Protein AF-A0A521M3J9-F1 (afdb_monomer_lite)

pLDDT: mean 76.21, std 12.46, range [39.91, 93.06]

Radius of gyration: 27.68 Å; chains: 1; bounding box: 53×30×76 Å

Foldseek 3Di:
DVVVVVVVVVVVVVVVPDDDDPPPPVVVCCVPVVVVVVVVVVVVVCVVVVPPAPPLLVVLLVVLVVVQVLVVQCVVDVDPVSVVVSQVCCCPPVVDRDDDDPDDAPAEDDDDPPCSNVVSNVVSCVVPVVDDHYDDPPDD

Secondary structure (DSSP, 8-state):
-HHHHHHHHHHHHHHTTSS-S-HHHHHHHHHHHHHHHHHHHHHHHHHHHHTSSSHHHHHHHHHHHHHHHHHHHHHH--SHHHHHHHHHHHHHHS--------SPPPPP-PPPTT-HHHHHHHHHHHHHT-S---------

Structure (mmCIF, N/CA/C/O backbone):
data_AF-A0A521M3J9-F1
#
_entry.id   AF-A0A521M3J9-F1
#
loop_
_atom_site.group_PDB
_atom_site.id
_atom_site.type_symbol
_atom_site.label_atom_id
_atom_site.label_alt_id
_atom_site.label_comp_id
_atom_site.label_asym_id
_atom_site.label_entity_id
_atom_site.label_seq_id
_atom_site.pdbx_PDB_ins_code
_atom_site.Cartn_x
_atom_site.Cartn_y
_atom_site.Cartn_z
_atom_site.occupancy
_atom_site.B_iso_or_equiv
_atom_site.auth_seq_id
_atom_site.auth_comp_id
_atom_site.auth_asym_id
_atom_site.auth_atom_id
_atom_site.pdbx_PDB_model_num
ATOM 1 N N . MET A 1 1 ? 13.585 -21.647 -24.555 1.00 51.03 1 MET A N 1
ATOM 2 C CA . MET A 1 1 ? 13.302 -20.245 -24.960 1.00 51.03 1 MET A CA 1
ATOM 3 C C . MET A 1 1 ? 14.399 -19.665 -25.858 1.00 51.03 1 MET A C 1
ATOM 5 O O . MET A 1 1 ? 14.057 -19.020 -26.837 1.00 51.03 1 MET A O 1
ATOM 9 N N . PHE A 1 2 ? 15.682 -19.951 -25.594 1.00 53.47 2 PHE A N 1
ATOM 10 C CA . PHE A 1 2 ? 16.818 -19.514 -26.426 1.00 53.47 2 PHE A CA 1
ATOM 11 C C . PHE A 1 2 ? 16.848 -20.081 -27.862 1.00 53.47 2 PHE A C 1
ATOM 13 O O . PHE A 1 2 ? 17.350 -19.408 -28.756 1.00 53.47 2 PHE A O 1
ATOM 20 N N . GLU A 1 3 ? 16.252 -21.252 -28.123 1.00 58.47 3 GLU A N 1
ATOM 21 C CA . GLU A 1 3 ? 16.158 -21.811 -29.489 1.00 58.47 3 GLU A CA 1
ATOM 22 C C . GLU A 1 3 ? 15.287 -20.964 -30.425 1.00 58.47 3 GLU A C 1
ATOM 24 O O . GLU A 1 3 ? 15.692 -20.671 -31.543 1.00 58.47 3 GLU A O 1
ATOM 29 N N . LYS A 1 4 ? 14.143 -20.455 -29.939 1.00 57.66 4 LYS A N 1
ATOM 30 C CA . LYS A 1 4 ? 13.261 -19.586 -30.740 1.00 57.66 4 LYS A CA 1
ATOM 31 C C . LYS A 1 4 ? 13.939 -18.276 -31.140 1.00 57.66 4 LYS A C 1
ATOM 33 O O . LYS A 1 4 ? 13.636 -17.733 -32.197 1.00 57.66 4 LYS A O 1
ATOM 38 N N . ALA A 1 5 ? 14.837 -17.768 -30.296 1.00 59.66 5 ALA A N 1
ATOM 39 C CA . ALA A 1 5 ? 15.624 -16.587 -30.619 1.00 59.66 5 ALA A CA 1
ATOM 40 C C . ALA A 1 5 ? 16.606 -16.896 -31.758 1.00 59.66 5 ALA A C 1
ATOM 42 O O . ALA A 1 5 ? 16.687 -16.125 -32.707 1.00 59.66 5 ALA A O 1
ATOM 43 N N . ARG A 1 6 ? 17.287 -18.047 -31.714 1.00 60.44 6 ARG A N 1
ATOM 44 C CA . ARG A 1 6 ? 18.241 -18.451 -32.756 1.00 60.44 6 ARG A CA 1
ATOM 45 C C . ARG A 1 6 ? 17.568 -18.668 -34.111 1.00 60.44 6 ARG A C 1
ATOM 47 O O . ARG A 1 6 ? 18.035 -18.116 -35.101 1.00 60.44 6 ARG A O 1
ATOM 54 N N . ASP A 1 7 ? 16.417 -19.335 -34.127 1.00 67.56 7 ASP A N 1
ATOM 55 C CA . ASP A 1 7 ? 15.632 -19.547 -35.350 1.00 67.56 7 ASP A CA 1
ATOM 56 C C . ASP A 1 7 ? 15.104 -18.233 -35.939 1.00 67.56 7 ASP A C 1
ATOM 58 O O . ASP A 1 7 ? 15.049 -18.060 -37.156 1.00 67.56 7 ASP A O 1
ATOM 62 N N . LEU A 1 8 ? 14.727 -17.272 -35.090 1.00 66.06 8 LEU A N 1
ATOM 63 C CA . LEU A 1 8 ? 14.320 -15.940 -35.537 1.00 66.06 8 LEU A CA 1
ATOM 64 C C . LEU A 1 8 ? 15.497 -15.192 -36.185 1.00 66.06 8 LEU A C 1
ATOM 66 O O . LEU A 1 8 ? 15.332 -14.587 -37.243 1.00 66.06 8 LEU A O 1
ATOM 70 N N . PHE A 1 9 ? 16.685 -15.278 -35.583 1.00 63.72 9 PHE A N 1
ATOM 71 C CA . PHE A 1 9 ? 17.914 -14.692 -36.118 1.00 63.72 9 PHE A CA 1
ATOM 72 C C . PHE A 1 9 ? 18.317 -15.316 -37.462 1.00 63.72 9 PHE A C 1
ATOM 74 O O . PHE A 1 9 ? 18.632 -14.586 -38.402 1.00 63.72 9 PHE A O 1
ATOM 81 N N . GLU A 1 10 ? 18.257 -16.643 -37.586 1.00 65.94 10 GLU A N 1
ATOM 82 C CA . GLU A 1 10 ? 18.612 -17.359 -38.818 1.00 65.94 10 GLU A CA 1
ATOM 83 C C . GLU A 1 10 ? 17.626 -17.063 -39.960 1.00 65.94 10 GLU A C 1
ATOM 85 O O . GLU A 1 10 ? 18.044 -16.835 -41.096 1.00 65.94 10 GLU A O 1
ATOM 90 N N . ARG A 1 11 ? 16.323 -16.953 -39.666 1.00 64.81 11 ARG A N 1
ATOM 91 C CA . ARG A 1 11 ? 15.299 -16.619 -40.673 1.00 64.81 11 ARG A CA 1
ATOM 92 C C . ARG A 1 11 ? 15.399 -15.175 -41.168 1.00 64.81 11 ARG A C 1
ATOM 94 O O . ARG A 1 11 ? 15.187 -14.930 -42.354 1.00 64.81 11 ARG A O 1
ATOM 101 N N . ILE A 1 12 ? 15.758 -14.230 -40.296 1.00 64.62 12 ILE A N 1
ATOM 102 C CA . ILE A 1 12 ? 16.012 -12.830 -40.680 1.00 64.62 12 ILE A CA 1
ATOM 103 C C . ILE A 1 12 ? 17.291 -12.727 -41.524 1.00 64.62 12 ILE A C 1
ATOM 105 O O . ILE A 1 12 ? 17.307 -12.011 -42.525 1.00 64.62 12 ILE A O 1
ATOM 109 N N . ALA A 1 13 ? 18.337 -13.480 -41.171 1.00 62.16 13 ALA A N 1
ATOM 110 C CA . ALA A 1 13 ? 19.590 -13.509 -41.922 1.00 62.16 13 ALA A CA 1
ATOM 111 C C . ALA A 1 13 ? 19.421 -14.114 -43.328 1.00 62.16 13 ALA A C 1
ATOM 113 O O . ALA A 1 13 ? 19.975 -13.586 -44.290 1.00 62.16 13 ALA A O 1
ATOM 114 N N . GLN A 1 14 ? 18.624 -15.178 -43.466 1.00 64.75 14 GLN A N 1
ATOM 115 C CA . GLN A 1 14 ? 18.374 -15.844 -44.751 1.00 64.75 14 GLN A CA 1
ATOM 116 C C . GLN A 1 14 ? 17.417 -15.063 -45.666 1.00 64.75 14 GLN A C 1
ATOM 118 O O . GLN A 1 14 ? 17.564 -15.109 -46.887 1.00 64.75 14 GLN A O 1
ATOM 123 N N . TRP A 1 15 ? 16.457 -14.311 -45.114 1.00 58.56 15 TRP A N 1
ATOM 124 C CA . TRP A 1 15 ? 15.540 -13.489 -45.920 1.00 58.56 15 TRP A CA 1
ATOM 125 C C . TRP A 1 15 ? 16.237 -12.297 -46.606 1.00 58.56 15 TRP A C 1
ATOM 127 O O . TRP A 1 15 ? 15.756 -11.806 -47.626 1.00 58.56 15 TRP A O 1
ATOM 137 N N . SER A 1 16 ? 17.414 -11.885 -46.117 1.00 57.88 16 SER A N 1
ATOM 138 C CA . SER A 1 16 ? 18.229 -10.825 -46.728 1.00 57.88 16 SER A CA 1
ATOM 139 C C . SER A 1 16 ? 18.830 -11.202 -48.091 1.00 57.88 16 SER A C 1
ATOM 141 O O . SER A 1 16 ? 19.356 -10.321 -48.771 1.00 57.88 16 SER A O 1
ATOM 143 N N . ASP A 1 17 ? 18.790 -12.474 -48.497 1.00 55.50 17 ASP A N 1
ATOM 144 C CA . ASP A 1 17 ? 19.660 -12.983 -49.566 1.00 55.50 17 ASP A CA 1
ATOM 145 C C . ASP A 1 17 ? 19.005 -13.094 -50.949 1.00 55.50 17 ASP A C 1
ATOM 147 O O . ASP A 1 17 ? 19.511 -13.806 -51.815 1.00 55.50 17 ASP A O 1
ATOM 151 N N . LYS A 1 18 ? 17.863 -12.427 -51.198 1.00 60.81 18 LYS A N 1
ATOM 152 C CA . LYS A 1 18 ? 17.168 -12.629 -52.483 1.00 60.81 18 LYS A CA 1
ATOM 153 C C . LYS A 1 18 ? 16.890 -11.426 -53.370 1.00 60.81 18 LYS A C 1
ATOM 155 O O . LYS A 1 18 ? 16.536 -11.678 -54.512 1.00 60.81 18 LYS A O 1
ATOM 160 N N . HIS A 1 19 ? 17.120 -10.171 -52.976 1.00 57.56 19 HIS A N 1
ATOM 161 C CA . HIS A 1 19 ? 17.038 -9.051 -53.935 1.00 57.56 19 HIS A CA 1
ATOM 162 C C . HIS A 1 19 ? 18.019 -7.895 -53.605 1.00 57.56 19 HIS A C 1
ATOM 164 O O . HIS A 1 19 ? 17.772 -7.136 -52.674 1.00 57.56 19 HIS A O 1
ATOM 170 N N . SER A 1 20 ? 19.049 -7.712 -54.461 1.00 50.41 20 SER A N 1
ATOM 171 C CA . SER A 1 20 ? 19.891 -6.498 -54.696 1.00 50.41 20 SER A CA 1
ATOM 172 C C . SER A 1 20 ? 21.346 -6.456 -54.116 1.00 50.41 20 SER A C 1
ATOM 174 O O . SER A 1 20 ? 21.615 -7.036 -53.067 1.00 50.41 20 SER A O 1
ATOM 176 N N . PRO A 1 21 ? 22.328 -5.785 -54.782 1.00 49.53 21 PRO A N 1
ATOM 177 C CA . PRO A 1 21 ? 23.782 -6.023 -54.692 1.00 49.53 21 PRO A CA 1
ATOM 178 C C . PRO A 1 21 ? 24.495 -5.283 -53.532 1.00 49.53 21 PRO A C 1
ATOM 180 O O . PRO A 1 21 ? 25.519 -4.630 -53.725 1.00 49.53 21 PRO A O 1
ATOM 183 N N . GLN A 1 22 ? 23.967 -5.361 -52.307 1.00 56.41 22 GLN A N 1
ATOM 184 C CA . GLN A 1 22 ? 24.391 -4.531 -51.160 1.00 56.41 22 GLN A CA 1
ATOM 185 C C . GLN A 1 22 ? 24.891 -5.334 -49.944 1.00 56.41 22 GLN A C 1
ATOM 187 O O . GLN A 1 22 ? 24.596 -5.011 -48.791 1.00 56.41 22 GLN A O 1
ATOM 192 N N . THR A 1 23 ? 25.686 -6.378 -50.168 1.00 63.00 23 THR A N 1
ATOM 193 C CA . THR A 1 23 ? 26.126 -7.285 -49.092 1.00 63.00 23 THR A CA 1
ATOM 194 C C . THR A 1 23 ? 27.055 -6.637 -48.057 1.00 63.00 23 THR A C 1
ATOM 196 O O . THR A 1 23 ? 27.161 -7.164 -46.953 1.00 63.00 23 THR A O 1
ATOM 199 N N . LEU A 1 24 ? 27.670 -5.480 -48.341 1.00 67.25 24 LEU A N 1
ATOM 200 C CA . LEU A 1 24 ? 28.431 -4.706 -47.346 1.00 67.25 24 LEU A CA 1
ATOM 201 C C . LEU A 1 24 ? 27.540 -3.792 -46.493 1.00 67.25 24 LEU A C 1
ATOM 203 O O . LEU A 1 24 ? 27.678 -3.788 -45.273 1.00 67.25 24 LEU A O 1
ATOM 207 N N . PHE A 1 25 ? 26.605 -3.056 -47.102 1.00 72.88 25 PHE A N 1
ATOM 208 C CA . PHE A 1 25 ? 25.748 -2.109 -46.375 1.00 72.88 25 PHE A CA 1
ATOM 209 C C . PHE A 1 25 ? 24.764 -2.819 -45.446 1.00 72.88 25 PHE A C 1
ATOM 211 O O . PHE A 1 25 ? 24.635 -2.424 -44.290 1.00 72.88 25 PHE A O 1
ATOM 218 N N . ALA A 1 26 ? 24.133 -3.904 -45.903 1.00 71.06 26 ALA A N 1
ATOM 219 C CA . ALA A 1 26 ? 23.231 -4.690 -45.064 1.00 71.06 26 ALA A CA 1
ATOM 220 C C . ALA A 1 26 ? 23.973 -5.326 -43.874 1.00 71.06 26 ALA A C 1
ATOM 222 O O . ALA A 1 26 ? 23.504 -5.252 -42.740 1.00 71.06 26 ALA A O 1
ATOM 223 N N . ARG A 1 27 ? 25.173 -5.885 -44.098 1.00 72.75 27 ARG A N 1
ATOM 224 C CA . ARG A 1 27 ? 25.998 -6.467 -43.023 1.00 72.75 27 ARG A CA 1
ATOM 225 C C . ARG A 1 27 ? 26.487 -5.412 -42.033 1.00 72.75 27 ARG A C 1
ATOM 227 O O . ARG A 1 27 ? 26.391 -5.638 -40.830 1.00 72.75 27 ARG A O 1
ATOM 234 N N . ALA A 1 28 ? 26.960 -4.262 -42.513 1.00 80.88 28 ALA A N 1
ATOM 235 C CA . ALA A 1 28 ? 27.383 -3.156 -41.655 1.00 80.88 28 ALA A CA 1
ATOM 236 C C . ALA A 1 28 ? 26.217 -2.611 -40.814 1.00 80.88 28 ALA A C 1
ATOM 238 O O . ALA A 1 28 ? 26.377 -2.364 -39.620 1.00 80.88 28 ALA A O 1
ATOM 239 N N . LEU A 1 29 ? 25.027 -2.496 -41.410 1.00 83.38 29 LEU A N 1
ATOM 240 C CA . LEU A 1 29 ? 23.824 -2.055 -40.712 1.00 83.38 29 LEU A CA 1
ATOM 241 C C . LEU A 1 29 ? 23.406 -3.048 -39.620 1.00 83.38 29 LEU A C 1
ATOM 243 O O . LEU A 1 29 ? 23.125 -2.636 -38.499 1.00 83.38 29 LEU A O 1
ATOM 247 N N . ILE A 1 30 ? 23.422 -4.353 -39.908 1.00 83.31 30 ILE A N 1
ATOM 248 C CA . ILE A 1 30 ? 23.090 -5.404 -38.935 1.00 83.31 30 ILE A CA 1
ATOM 249 C C . ILE A 1 30 ? 24.051 -5.373 -37.740 1.00 83.31 30 ILE A C 1
ATOM 251 O O . ILE A 1 30 ? 23.590 -5.422 -36.602 1.00 83.31 30 ILE A O 1
ATOM 255 N N . ILE A 1 31 ? 25.362 -5.228 -37.968 1.00 84.31 31 ILE A N 1
ATOM 256 C CA . ILE A 1 31 ? 26.370 -5.180 -36.892 1.00 84.31 31 ILE A CA 1
ATOM 257 C C . ILE A 1 31 ? 26.115 -4.020 -35.918 1.00 84.31 31 ILE A C 1
ATOM 259 O O . ILE A 1 31 ? 26.418 -4.153 -34.738 1.00 84.31 31 ILE A O 1
ATOM 263 N N . ILE A 1 32 ? 25.538 -2.908 -36.380 1.00 85.38 32 ILE A N 1
ATOM 264 C CA . ILE A 1 32 ? 25.249 -1.735 -35.541 1.00 85.38 32 ILE A CA 1
ATOM 265 C C . ILE A 1 32 ? 23.854 -1.829 -34.904 1.00 85.38 32 ILE A C 1
ATOM 267 O O . ILE A 1 32 ? 23.688 -1.584 -33.710 1.00 85.38 32 ILE A O 1
ATOM 271 N N . VAL A 1 33 ? 22.838 -2.200 -35.685 1.00 88.12 33 VAL A N 1
ATOM 272 C CA . VAL A 1 33 ? 21.431 -2.160 -35.258 1.00 88.12 33 VAL A CA 1
ATOM 273 C C . VAL A 1 33 ? 21.085 -3.321 -34.325 1.00 88.12 33 VAL A C 1
ATOM 275 O O . VAL A 1 33 ? 20.356 -3.128 -33.353 1.00 88.12 33 VAL A O 1
ATOM 278 N N . VAL A 1 34 ? 21.633 -4.517 -34.562 1.00 90.25 34 VAL A N 1
ATOM 279 C CA . VAL A 1 34 ? 21.378 -5.694 -33.716 1.00 90.25 34 VAL A CA 1
ATOM 280 C C . VAL A 1 34 ? 21.800 -5.483 -32.256 1.00 90.25 34 VAL A C 1
ATOM 282 O O . VAL A 1 34 ? 20.951 -5.686 -31.385 1.00 90.25 34 VAL A O 1
ATOM 285 N N . PRO A 1 35 ? 23.042 -5.071 -31.926 1.00 88.38 35 PRO A N 1
ATOM 286 C CA . PRO A 1 35 ? 23.426 -4.870 -30.529 1.00 88.38 35 PRO A CA 1
ATOM 287 C C . PRO A 1 35 ? 22.639 -3.735 -29.871 1.00 88.38 35 PRO A C 1
ATOM 289 O O . PRO A 1 35 ? 22.304 -3.836 -28.694 1.00 88.38 35 PRO A O 1
ATOM 292 N N . MET A 1 36 ? 22.272 -2.694 -30.623 1.00 92.81 36 MET A N 1
ATOM 293 C CA . MET A 1 36 ? 21.424 -1.618 -30.112 1.00 92.81 36 MET A CA 1
ATOM 294 C C . MET A 1 36 ? 20.028 -2.128 -29.729 1.00 92.81 36 MET A C 1
ATOM 296 O O . MET A 1 36 ? 19.567 -1.847 -28.625 1.00 92.81 36 MET A O 1
ATOM 300 N N . LEU A 1 37 ? 19.381 -2.924 -30.588 1.00 93.06 37 LEU A N 1
ATOM 301 C CA . LEU A 1 37 ? 18.075 -3.532 -30.304 1.00 93.06 37 LEU A CA 1
ATOM 302 C C . LEU A 1 37 ? 18.142 -4.536 -29.146 1.00 93.06 37 LEU A C 1
ATOM 304 O O . LEU A 1 37 ? 17.230 -4.582 -28.323 1.00 93.06 37 LEU A O 1
ATOM 308 N N . LEU A 1 38 ? 19.224 -5.316 -29.047 1.00 91.75 38 LEU A N 1
ATOM 309 C CA . LEU A 1 38 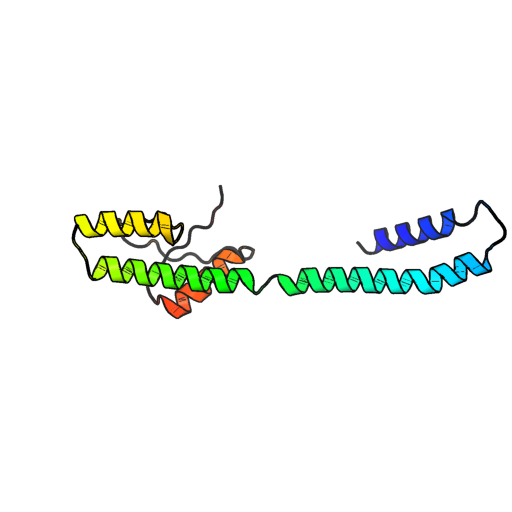? 19.442 -6.229 -27.922 1.00 91.75 38 LEU A CA 1
ATOM 310 C C . LEU A 1 38 ? 19.574 -5.468 -26.601 1.00 91.75 38 LEU A C 1
ATOM 312 O O . LEU A 1 38 ? 18.923 -5.833 -25.624 1.00 91.75 38 LEU A O 1
ATOM 316 N N . LEU A 1 39 ? 20.360 -4.387 -26.571 1.00 93.06 39 LEU A N 1
ATOM 317 C CA . LEU A 1 39 ? 20.476 -3.525 -25.393 1.00 93.06 39 LEU A CA 1
ATOM 318 C C . LEU A 1 39 ? 19.150 -2.830 -25.064 1.00 93.06 39 LEU A C 1
ATOM 320 O O . LEU A 1 39 ? 18.803 -2.710 -23.891 1.00 93.06 39 LEU A O 1
ATOM 324 N N . GLN A 1 40 ? 18.377 -2.421 -26.073 1.00 89.38 40 GLN A N 1
ATOM 325 C CA . GLN A 1 40 ? 17.040 -1.856 -25.877 1.00 89.38 40 GLN A CA 1
ATOM 326 C C . GLN A 1 40 ? 16.071 -2.875 -25.267 1.00 89.38 40 GLN A C 1
ATOM 328 O O . GLN A 1 40 ? 15.392 -2.551 -24.296 1.00 89.38 40 GLN A O 1
ATOM 333 N N . ALA A 1 41 ? 16.034 -4.106 -25.781 1.00 92.50 41 ALA A N 1
ATOM 334 C CA . ALA A 1 41 ? 15.188 -5.170 -25.250 1.00 92.50 41 ALA A CA 1
ATOM 335 C C . ALA A 1 41 ? 15.608 -5.581 -23.832 1.00 92.50 41 ALA A C 1
ATOM 337 O O . ALA A 1 41 ? 14.752 -5.756 -22.969 1.00 92.50 41 ALA A O 1
ATOM 338 N N . LEU A 1 42 ? 16.914 -5.678 -23.567 1.00 91.25 42 LEU A N 1
ATOM 339 C CA . LEU A 1 42 ? 17.442 -5.991 -22.240 1.00 91.25 42 LEU A CA 1
ATOM 340 C C . LEU A 1 42 ? 17.149 -4.871 -21.234 1.00 91.25 42 LEU A C 1
ATOM 342 O O . LEU A 1 42 ? 16.781 -5.155 -20.101 1.00 91.25 42 LEU A O 1
ATOM 346 N N . SER A 1 43 ? 17.263 -3.608 -21.650 1.00 89.12 43 SER A N 1
ATOM 347 C CA . SER A 1 43 ? 16.905 -2.448 -20.829 1.00 89.12 43 SER A CA 1
ATOM 348 C C . SER A 1 43 ? 15.406 -2.414 -20.531 1.00 89.12 43 SER A C 1
ATOM 350 O O . SER A 1 43 ? 15.008 -2.254 -19.379 1.00 89.12 43 SER A O 1
ATOM 352 N N . ALA A 1 44 ? 14.567 -2.649 -21.545 1.00 83.94 44 ALA A N 1
ATOM 353 C CA . ALA A 1 44 ? 13.121 -2.752 -21.376 1.00 83.94 44 ALA A CA 1
ATOM 354 C C . ALA A 1 44 ? 12.742 -3.913 -20.442 1.00 83.94 44 ALA A C 1
ATOM 356 O O . ALA A 1 44 ? 11.906 -3.736 -19.558 1.00 83.94 44 ALA A O 1
ATOM 357 N N . TRP A 1 45 ? 13.396 -5.070 -20.587 1.00 82.06 45 TRP A N 1
ATOM 358 C CA . TRP A 1 45 ? 13.231 -6.220 -19.700 1.00 82.06 45 TRP A CA 1
ATOM 359 C C . TRP A 1 45 ? 13.639 -5.890 -18.262 1.00 82.06 45 TRP A C 1
ATOM 361 O O . TRP A 1 45 ? 12.843 -6.083 -17.347 1.00 82.06 45 TRP A O 1
ATOM 371 N N . TRP A 1 46 ? 14.838 -5.331 -18.069 1.00 80.88 46 TRP A N 1
ATOM 372 C CA . TRP A 1 46 ? 15.363 -4.935 -16.760 1.00 80.88 46 TRP A CA 1
ATOM 373 C C . TRP A 1 46 ? 14.450 -3.923 -16.064 1.00 80.88 46 TRP A C 1
ATOM 375 O O . TRP A 1 46 ? 14.176 -4.016 -14.870 1.00 80.88 46 TRP A O 1
ATOM 385 N N . PHE A 1 47 ? 13.939 -2.956 -16.822 1.00 70.69 47 PHE A N 1
ATOM 386 C CA . PHE A 1 47 ? 13.005 -1.954 -16.333 1.00 70.69 47 PHE A CA 1
ATOM 387 C C . PHE A 1 47 ? 11.671 -2.560 -15.889 1.00 70.69 47 PHE A C 1
ATOM 389 O O . PHE A 1 47 ? 11.123 -2.138 -14.870 1.00 70.69 47 PHE A O 1
ATOM 396 N N . TYR A 1 48 ? 11.167 -3.554 -16.623 1.00 70.31 48 TYR A N 1
ATOM 397 C CA . TYR A 1 48 ? 9.945 -4.267 -16.258 1.00 70.31 48 TYR A CA 1
ATOM 398 C C . TYR A 1 48 ? 10.152 -5.141 -15.016 1.00 70.31 48 TYR A C 1
ATOM 400 O O . TYR A 1 48 ? 9.297 -5.160 -14.136 1.00 70.31 48 TYR A O 1
ATOM 408 N N . SER A 1 49 ? 11.303 -5.809 -14.899 1.00 64.31 49 SER A N 1
ATOM 409 C CA . SER A 1 49 ? 11.622 -6.648 -13.739 1.00 64.31 49 SER A CA 1
ATOM 410 C C . SER A 1 49 ? 11.916 -5.840 -12.472 1.00 64.31 49 SER A C 1
ATOM 412 O O . SER A 1 49 ? 11.564 -6.274 -11.384 1.00 64.31 49 SER A O 1
ATOM 414 N N . GLN A 1 50 ? 12.522 -4.653 -12.585 1.00 63.66 50 GLN A N 1
ATOM 415 C CA . GLN A 1 50 ? 12.928 -3.851 -11.421 1.00 63.66 50 GLN A CA 1
ATOM 416 C C . GLN A 1 50 ? 11.774 -3.034 -10.805 1.00 63.66 50 GLN A C 1
ATOM 418 O O . GLN A 1 50 ? 11.897 -2.534 -9.687 1.00 63.66 50 GLN A O 1
ATOM 423 N N . ARG A 1 51 ? 10.650 -2.862 -11.517 1.00 58.50 51 ARG A N 1
ATOM 424 C CA . ARG A 1 51 ? 9.499 -2.066 -11.044 1.00 58.50 51 ARG A CA 1
ATOM 425 C C . ARG A 1 51 ? 8.422 -2.849 -10.296 1.00 58.50 51 ARG A C 1
ATOM 427 O O . ARG A 1 51 ? 7.406 -2.249 -9.953 1.00 58.50 51 ARG A O 1
ATOM 434 N N . GLY A 1 52 ? 8.652 -4.127 -10.005 1.00 56.19 52 GLY A N 1
ATOM 435 C CA . GLY A 1 52 ? 7.687 -4.985 -9.313 1.00 56.19 52 GLY A CA 1
ATOM 436 C C . GLY A 1 52 ? 7.360 -4.585 -7.869 1.00 56.19 52 GLY A C 1
ATOM 437 O O . GLY A 1 52 ? 6.244 -4.825 -7.423 1.00 56.19 52 GLY A O 1
ATOM 438 N N . ASP A 1 53 ? 8.264 -3.915 -7.146 1.00 57.22 53 ASP A N 1
ATOM 439 C CA . ASP A 1 53 ? 8.272 -4.140 -5.687 1.00 57.22 53 ASP A CA 1
ATOM 440 C C . ASP A 1 53 ? 7.898 -2.935 -4.806 1.00 57.22 53 ASP A C 1
ATOM 442 O O . ASP A 1 53 ? 7.757 -3.073 -3.596 1.00 57.22 53 ASP A O 1
ATOM 446 N N . ASN A 1 54 ? 7.678 -1.738 -5.361 1.00 56.72 54 ASN A N 1
ATOM 447 C CA . ASN A 1 54 ? 7.563 -0.534 -4.515 1.00 56.72 54 ASN A CA 1
ATOM 448 C C . ASN A 1 54 ? 6.149 0.027 -4.333 1.00 56.72 54 ASN A C 1
ATOM 450 O O . ASN A 1 54 ? 5.924 0.787 -3.391 1.00 56.72 54 ASN A O 1
ATOM 454 N N . VAL A 1 55 ? 5.196 -0.286 -5.215 1.00 62.31 55 VAL A N 1
ATOM 455 C CA . VAL A 1 55 ? 3.839 0.287 -5.120 1.00 62.31 55 VAL A CA 1
ATOM 456 C C . VAL A 1 55 ? 2.978 -0.522 -4.151 1.00 62.31 55 VAL A C 1
ATOM 458 O O . VAL A 1 55 ? 2.320 0.055 -3.290 1.00 62.31 55 VAL A O 1
ATOM 461 N N . THR A 1 56 ? 3.047 -1.851 -4.226 1.00 69.31 56 THR A N 1
ATOM 462 C CA . THR A 1 56 ? 2.229 -2.761 -3.413 1.00 69.31 56 THR A CA 1
ATOM 463 C C . THR A 1 56 ? 2.561 -2.671 -1.925 1.00 69.31 56 THR A C 1
ATOM 465 O O . THR A 1 56 ? 1.651 -2.540 -1.114 1.00 69.31 56 THR A O 1
ATOM 468 N N . ASN A 1 57 ? 3.849 -2.630 -1.567 1.00 71.50 57 ASN A N 1
ATOM 469 C CA . ASN A 1 57 ? 4.292 -2.462 -0.179 1.00 71.50 57 ASN A CA 1
ATOM 470 C C . ASN A 1 57 ? 3.777 -1.141 0.426 1.00 71.50 57 ASN A C 1
ATOM 472 O O . ASN A 1 57 ? 3.215 -1.112 1.520 1.00 71.50 57 ASN A O 1
ATOM 476 N N . ARG A 1 58 ? 3.870 -0.039 -0.330 1.00 75.44 58 ARG A N 1
ATOM 477 C CA . ARG A 1 58 ? 3.376 1.272 0.122 1.00 75.44 58 ARG A CA 1
ATOM 478 C C . ARG A 1 58 ? 1.863 1.273 0.333 1.00 75.44 58 ARG A C 1
ATOM 480 O O . ARG A 1 58 ? 1.401 1.830 1.325 1.00 75.44 58 ARG A O 1
ATOM 487 N N . LEU A 1 59 ? 1.100 0.646 -0.564 1.00 82.19 59 LEU A N 1
ATOM 488 C CA . LEU A 1 59 ? -0.353 0.512 -0.425 1.00 82.19 59 LEU A CA 1
ATOM 489 C C . LEU A 1 59 ? -0.735 -0.380 0.760 1.00 82.19 59 LEU A C 1
ATOM 491 O O . LEU A 1 59 ? -1.650 -0.036 1.502 1.00 82.19 59 LEU A O 1
ATOM 495 N N . ALA A 1 60 ? -0.008 -1.478 0.975 1.00 81.06 60 ALA A N 1
ATOM 496 C CA . ALA A 1 60 ? -0.196 -2.355 2.122 1.00 81.06 60 ALA A CA 1
ATOM 497 C C . ALA A 1 60 ? 0.006 -1.600 3.443 1.00 81.06 60 ALA A C 1
ATOM 499 O O . ALA A 1 60 ? -0.865 -1.640 4.307 1.00 81.06 60 ALA A O 1
ATOM 500 N N . ILE A 1 61 ? 1.096 -0.837 3.575 1.00 83.44 61 ILE A N 1
ATOM 501 C CA . ILE A 1 61 ? 1.355 -0.010 4.764 1.00 83.44 61 ILE A CA 1
ATOM 502 C C . ILE A 1 61 ? 0.231 1.011 4.990 1.00 83.44 61 ILE A C 1
ATOM 504 O O . ILE A 1 61 ? -0.231 1.172 6.120 1.00 83.44 61 ILE A O 1
ATOM 508 N N . LEU A 1 62 ? -0.230 1.698 3.940 1.00 86.94 62 LEU A N 1
ATOM 509 C CA . LEU A 1 62 ? -1.343 2.648 4.055 1.00 86.94 62 LEU A CA 1
ATOM 510 C C . LEU A 1 62 ? -2.626 1.954 4.534 1.00 86.94 62 LEU A C 1
ATOM 512 O O . LEU A 1 62 ? -3.225 2.400 5.510 1.00 86.94 62 LEU A O 1
ATOM 516 N N . LEU A 1 63 ? -2.971 0.810 3.940 1.00 88.19 63 LEU A N 1
ATOM 517 C CA . LEU A 1 63 ? -4.122 -0.001 4.337 1.00 88.19 63 LEU A CA 1
ATOM 518 C C . LEU A 1 63 ? -4.065 -0.407 5.818 1.00 88.19 63 LEU A C 1
ATOM 520 O O . LEU A 1 63 ? -5.068 -0.330 6.528 1.00 88.19 63 LEU A O 1
ATOM 524 N N . VAL A 1 64 ? -2.898 -0.829 6.312 1.00 87.25 64 VAL A N 1
ATOM 525 C CA . VAL A 1 64 ? -2.738 -1.221 7.722 1.00 87.25 64 VAL A CA 1
ATOM 526 C C . VAL A 1 64 ? -2.947 -0.041 8.661 1.00 87.25 64 VAL A C 1
ATOM 528 O O . VAL A 1 64 ? -3.598 -0.177 9.702 1.00 87.25 64 VAL A O 1
ATOM 531 N N . ARG A 1 65 ? -2.436 1.133 8.288 1.00 87.31 65 ARG A N 1
ATOM 532 C CA . ARG A 1 65 ? -2.610 2.367 9.061 1.00 87.31 65 ARG A CA 1
ATOM 533 C C . ARG A 1 65 ? -4.074 2.793 9.112 1.00 87.31 65 ARG A C 1
ATOM 535 O O . ARG A 1 65 ? -4.559 3.139 10.190 1.00 87.31 65 ARG A O 1
ATOM 542 N N . ASP A 1 66 ? -4.782 2.691 7.994 1.00 89.81 66 ASP A N 1
ATOM 543 C CA . ASP A 1 66 ? -6.212 2.984 7.902 1.00 89.81 66 ASP A CA 1
ATOM 544 C C . ASP A 1 66 ? -7.041 2.017 8.760 1.00 89.81 66 ASP A C 1
ATOM 546 O O . ASP A 1 66 ? -7.913 2.438 9.525 1.00 89.81 66 ASP A O 1
ATOM 550 N N . LEU A 1 67 ? -6.713 0.721 8.737 1.00 88.19 67 LEU A N 1
ATOM 551 C CA . LEU A 1 67 ? -7.340 -0.276 9.610 1.00 88.19 67 LEU A CA 1
ATOM 552 C C . LEU A 1 67 ? -7.088 0.015 11.092 1.00 88.19 67 LEU A C 1
ATOM 554 O O . LEU A 1 67 ? -8.012 -0.075 11.902 1.00 88.19 67 LEU A O 1
ATOM 558 N N . ARG A 1 68 ? -5.866 0.412 11.461 1.00 88.19 68 ARG A N 1
ATOM 559 C CA . ARG A 1 68 ? -5.537 0.791 12.841 1.00 88.19 68 ARG A CA 1
ATOM 560 C C . ARG A 1 68 ? -6.356 1.996 13.304 1.00 88.19 68 ARG A C 1
ATOM 562 O O . ARG A 1 68 ? -6.884 1.966 14.414 1.00 88.19 68 ARG A O 1
ATOM 569 N N . LEU A 1 69 ? -6.514 3.008 12.451 1.00 90.25 69 LEU A N 1
ATOM 570 C CA . LEU A 1 69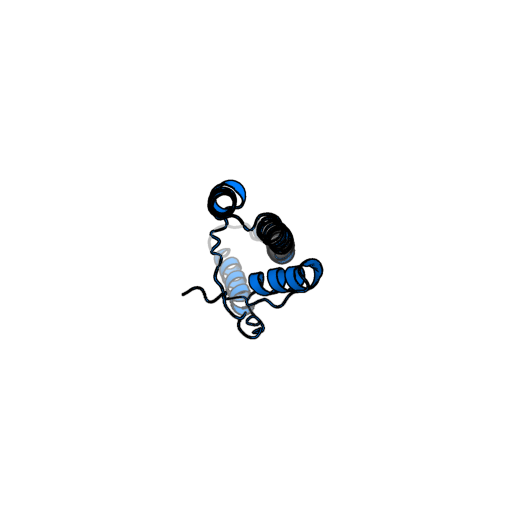 ? -7.355 4.175 12.722 1.00 90.25 69 LEU A CA 1
ATOM 571 C C . LEU A 1 69 ? -8.819 3.775 12.939 1.00 90.25 69 LEU A C 1
ATOM 573 O O . LEU A 1 69 ? -9.431 4.202 13.916 1.00 90.25 69 LEU A O 1
ATOM 577 N N . LEU A 1 70 ? -9.370 2.911 12.085 1.00 89.62 70 LEU A N 1
ATOM 578 C CA . LEU A 1 70 ? -10.752 2.439 12.215 1.00 89.62 70 LEU A CA 1
ATOM 579 C C . LEU A 1 70 ? -10.975 1.618 13.493 1.00 89.62 70 LEU A C 1
ATOM 581 O O . LEU A 1 70 ? -12.009 1.766 14.148 1.00 89.62 70 LEU A O 1
ATOM 585 N N . ILE A 1 71 ? -10.009 0.776 13.875 1.00 87.56 71 ILE A N 1
ATOM 586 C CA . ILE A 1 71 ? -10.049 0.005 15.127 1.00 87.56 71 ILE A CA 1
ATOM 587 C C . ILE A 1 71 ? -10.010 0.942 16.341 1.00 87.56 71 ILE A C 1
ATOM 589 O O . ILE A 1 71 ? -10.768 0.731 17.293 1.00 87.56 71 ILE A O 1
ATOM 593 N N . SER A 1 72 ? -9.165 1.977 16.314 1.00 87.62 72 SER A N 1
ATOM 594 C CA . SER A 1 72 ? -9.093 2.991 17.372 1.00 87.62 72 SER A CA 1
ATOM 595 C C . SER A 1 72 ? -10.391 3.789 17.484 1.00 87.62 72 SER A C 1
ATOM 597 O O . SER A 1 72 ? -10.990 3.800 18.553 1.00 87.62 72 SER A O 1
ATOM 599 N N . LEU A 1 73 ? -10.911 4.333 16.377 1.00 88.62 73 LEU A N 1
ATOM 600 C CA . LEU A 1 73 ? -12.189 5.058 16.366 1.00 88.62 73 LEU A CA 1
ATOM 601 C C . LEU A 1 73 ? -13.344 4.204 16.892 1.00 88.62 73 LEU A C 1
ATOM 603 O O . LEU A 1 73 ? -14.186 4.691 17.643 1.00 8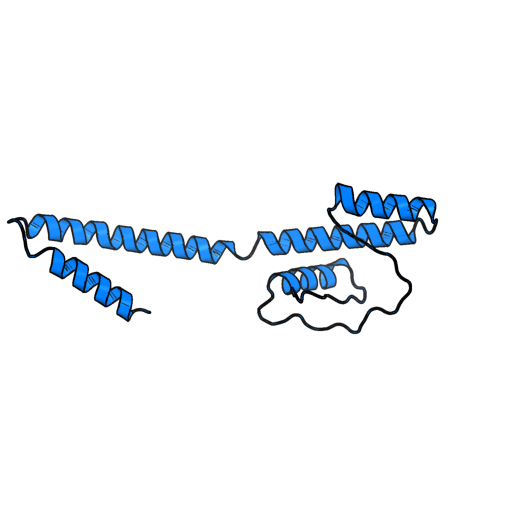8.62 73 LEU A O 1
ATOM 607 N N . ARG A 1 74 ? -13.386 2.915 16.531 1.00 87.19 74 ARG A N 1
ATOM 608 C CA . ARG A 1 74 ? -14.420 2.009 17.038 1.00 87.19 74 ARG A CA 1
ATOM 609 C C . ARG A 1 74 ? -14.281 1.732 18.537 1.00 87.19 74 ARG A C 1
ATOM 611 O O . ARG A 1 74 ? -15.295 1.489 19.188 1.00 87.19 74 ARG A O 1
ATOM 618 N N . SER A 1 75 ? -13.053 1.720 19.053 1.00 85.38 75 SER A N 1
ATOM 619 C CA . SER A 1 75 ? -12.776 1.506 20.477 1.00 85.38 75 SER A CA 1
ATOM 620 C C . SER A 1 75 ? -13.119 2.745 21.309 1.00 85.38 75 SER A C 1
ATOM 622 O O . SER A 1 75 ? -13.715 2.600 22.372 1.00 85.38 75 SER A O 1
ATOM 624 N N . ASP A 1 76 ? -12.806 3.939 20.801 1.00 87.94 76 ASP A N 1
ATOM 625 C CA . ASP A 1 76 ? -13.022 5.213 21.500 1.00 87.94 76 ASP A CA 1
ATOM 626 C C . ASP A 1 76 ? -14.494 5.660 21.455 1.00 87.94 76 ASP A C 1
ATOM 628 O O . ASP A 1 76 ? -14.999 6.242 22.414 1.00 87.94 76 ASP A O 1
ATOM 632 N N . PHE A 1 77 ? -15.211 5.337 20.370 1.00 87.56 77 PHE A N 1
ATOM 633 C CA . PHE A 1 77 ? -16.622 5.684 20.173 1.00 87.56 77 PHE A CA 1
ATOM 634 C C . PHE A 1 77 ? -17.495 4.419 20.038 1.00 87.56 77 PHE A C 1
ATOM 636 O O . PHE A 1 77 ? -17.805 3.970 18.924 1.00 87.56 77 PHE A O 1
ATOM 643 N N . PRO A 1 78 ? -17.920 3.812 21.165 1.00 81.56 78 PRO A N 1
ATOM 644 C CA . PRO A 1 78 ? -18.693 2.572 21.158 1.00 81.56 78 PRO A CA 1
ATOM 645 C C . PRO A 1 78 ? -20.155 2.743 20.707 1.00 81.56 78 PRO A C 1
ATOM 647 O O . PRO A 1 78 ? -20.787 1.730 20.392 1.00 81.56 78 PRO A O 1
ATOM 650 N N . ASP A 1 79 ? -20.654 3.977 20.612 1.00 87.19 79 ASP A N 1
ATOM 651 C CA . ASP A 1 79 ? -22.039 4.319 20.265 1.00 87.19 79 ASP A CA 1
ATOM 652 C C . ASP A 1 79 ? -22.459 3.851 18.852 1.00 87.19 79 ASP A C 1
ATOM 654 O O . ASP A 1 79 ? -21.649 3.736 17.924 1.00 87.19 79 ASP A O 1
ATOM 658 N N . ASP A 1 80 ? -23.751 3.590 18.688 1.00 82.44 80 ASP A N 1
ATOM 659 C CA . ASP A 1 80 ? -24.383 3.119 17.460 1.00 82.44 80 ASP A CA 1
ATOM 660 C C . ASP A 1 80 ? -24.487 4.225 16.399 1.00 82.44 80 ASP A C 1
ATOM 662 O O . ASP A 1 80 ? -24.368 3.944 15.200 1.00 82.44 80 ASP A O 1
ATOM 666 N N . GLU A 1 81 ? -24.642 5.484 16.818 1.00 84.12 81 GLU A N 1
ATOM 667 C CA . GLU A 1 81 ? -24.648 6.633 15.906 1.00 84.12 81 GLU A CA 1
ATOM 668 C C . GLU A 1 81 ? -23.273 6.817 15.243 1.00 84.12 81 GLU A C 1
ATOM 670 O O . GLU A 1 81 ? -23.150 6.868 14.011 1.00 84.12 81 GLU A O 1
ATOM 675 N N . HIS A 1 82 ? -22.221 6.804 16.065 1.00 86.62 82 HIS A N 1
ATOM 676 C CA . HIS A 1 82 ? -20.833 6.914 15.624 1.00 86.62 82 HIS A CA 1
ATOM 677 C C . HIS A 1 82 ? -20.423 5.716 14.764 1.00 86.62 82 HIS A C 1
ATOM 67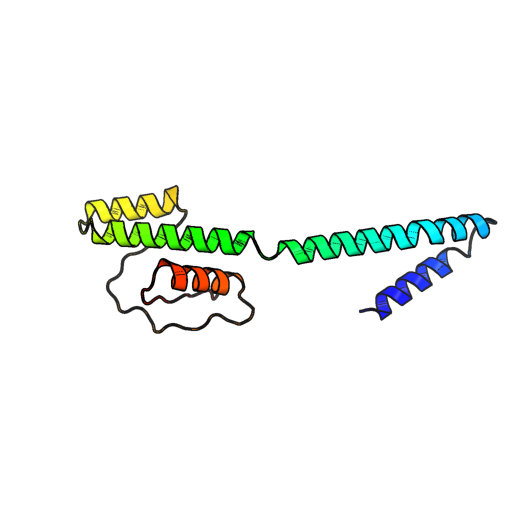9 O O . HIS A 1 82 ? -19.723 5.887 13.768 1.00 86.62 82 HIS A O 1
ATOM 685 N N . ARG A 1 83 ? -20.923 4.509 15.066 1.00 86.81 83 ARG A N 1
ATOM 686 C CA . ARG A 1 83 ? -20.694 3.314 14.240 1.00 86.81 83 ARG A CA 1
ATOM 687 C C . ARG A 1 83 ? -21.128 3.531 12.792 1.00 86.81 83 ARG A C 1
ATOM 689 O O . ARG A 1 83 ? -20.350 3.265 11.880 1.00 86.81 83 ARG A O 1
ATOM 696 N N . ASN A 1 84 ? -22.346 4.020 12.567 1.00 89.44 84 ASN A N 1
ATOM 697 C CA . ASN A 1 84 ? -22.850 4.248 11.210 1.00 89.44 84 ASN A CA 1
ATOM 698 C C . ASN A 1 84 ? -22.075 5.357 10.491 1.00 89.44 84 ASN A C 1
ATOM 700 O O . ASN A 1 84 ? -21.861 5.275 9.281 1.00 89.44 84 ASN A O 1
ATOM 704 N N . TRP A 1 85 ? -21.634 6.379 11.226 1.00 90.50 85 TRP A N 1
ATOM 705 C CA . TRP A 1 85 ? -20.770 7.421 10.681 1.00 90.50 85 TRP A CA 1
ATOM 706 C C . TRP A 1 85 ? -19.401 6.869 10.247 1.00 90.50 85 TRP A C 1
ATOM 708 O O . TRP A 1 85 ? -19.001 7.104 9.106 1.00 90.50 85 TRP A O 1
ATOM 718 N N . ILE A 1 86 ? -18.745 6.054 11.085 1.00 90.88 86 ILE A N 1
ATOM 719 C CA . ILE A 1 86 ? -17.461 5.399 10.771 1.00 90.88 86 ILE A CA 1
ATOM 720 C C . ILE A 1 86 ? -17.590 4.522 9.516 1.00 90.88 86 ILE A C 1
ATOM 722 O O . ILE A 1 86 ? -16.752 4.609 8.623 1.00 90.88 86 ILE A O 1
ATOM 726 N N . LEU A 1 87 ? -18.658 3.720 9.416 1.00 91.31 87 LEU A N 1
ATOM 727 C CA . LEU A 1 87 ? -18.902 2.838 8.266 1.00 91.31 87 LEU A CA 1
ATOM 728 C C . LEU A 1 87 ? -19.089 3.608 6.951 1.00 91.31 87 LEU A C 1
ATOM 730 O O . LEU A 1 87 ? -18.599 3.186 5.905 1.00 91.31 87 LEU A O 1
ATOM 734 N N . ARG A 1 88 ? -19.786 4.750 6.983 1.00 91.25 88 ARG A N 1
ATOM 735 C CA . ARG A 1 88 ? -19.928 5.600 5.791 1.00 91.25 88 ARG A CA 1
ATOM 736 C C . ARG A 1 88 ? -18.598 6.230 5.397 1.00 91.25 88 ARG A C 1
ATOM 738 O O . ARG A 1 88 ? -18.265 6.247 4.215 1.00 91.25 88 ARG A O 1
ATOM 745 N N . ARG A 1 89 ? -17.837 6.726 6.377 1.00 92.38 89 ARG A N 1
ATOM 746 C CA . ARG A 1 89 ? -16.557 7.392 6.125 1.00 92.38 89 ARG A CA 1
ATOM 747 C C . ARG A 1 89 ? -15.509 6.418 5.588 1.00 92.38 89 ARG A C 1
ATOM 749 O O . ARG A 1 89 ? -14.800 6.775 4.656 1.00 92.38 89 ARG A O 1
ATOM 756 N N . SER A 1 90 ? -15.473 5.175 6.080 1.00 92.44 90 SER A N 1
ATOM 757 C CA . SER A 1 90 ? -14.561 4.151 5.554 1.00 92.44 90 SER A CA 1
ATOM 758 C C . SER A 1 90 ? -14.828 3.845 4.077 1.00 92.44 90 SER A C 1
ATOM 760 O O . SER A 1 90 ? -13.885 3.744 3.299 1.00 92.44 90 SER A O 1
ATOM 762 N N . ALA A 1 91 ? -16.097 3.764 3.669 1.00 91.56 91 ALA A N 1
ATOM 763 C CA . ALA A 1 91 ? -16.458 3.499 2.279 1.00 91.56 91 ALA A CA 1
ATOM 764 C C . ALA A 1 91 ? -16.180 4.696 1.351 1.00 91.56 91 ALA A C 1
ATOM 766 O O . ALA A 1 91 ? -15.784 4.499 0.206 1.00 91.56 91 ALA A O 1
ATOM 767 N N . GLN A 1 92 ? -16.389 5.927 1.829 1.00 92.31 92 GLN A N 1
ATOM 768 C CA . GLN A 1 92 ? -16.251 7.141 1.015 1.00 92.31 92 GLN A CA 1
ATOM 769 C C . GLN A 1 92 ? -14.808 7.642 0.899 1.00 92.31 92 GLN A C 1
ATOM 771 O O . GLN A 1 92 ? -14.404 8.050 -0.185 1.00 92.31 92 GLN A O 1
ATOM 776 N N . ASP A 1 93 ? -14.044 7.618 1.993 1.00 90.62 93 ASP A N 1
ATOM 777 C CA . ASP A 1 93 ? -12.693 8.195 2.025 1.00 90.62 93 ASP A CA 1
ATOM 778 C C . ASP A 1 93 ? -11.600 7.167 1.782 1.00 90.62 93 ASP A C 1
ATOM 780 O O . ASP A 1 93 ? -10.614 7.454 1.111 1.00 90.62 93 ASP A O 1
ATOM 784 N N . LEU A 1 94 ? -11.758 5.987 2.382 1.00 90.06 94 LEU A N 1
ATOM 785 C CA . LEU A 1 94 ? -10.731 4.946 2.393 1.00 90.06 94 LEU A CA 1
ATOM 786 C C . LEU A 1 94 ? -11.009 3.878 1.329 1.00 90.06 94 LEU A C 1
ATOM 788 O O . LEU A 1 94 ? -10.197 2.981 1.133 1.00 90.06 94 LEU A O 1
ATOM 792 N N . LEU A 1 95 ? -12.168 3.948 0.658 1.00 90.06 95 LEU A N 1
ATOM 793 C CA . LEU A 1 95 ? -12.663 2.914 -0.259 1.00 90.06 95 LEU A CA 1
ATOM 794 C C . LEU A 1 95 ? -12.702 1.517 0.398 1.00 90.06 95 LEU A C 1
ATOM 796 O O . LEU A 1 95 ? -12.561 0.492 -0.266 1.00 90.06 95 LEU A O 1
ATOM 800 N N . LEU A 1 96 ? -12.912 1.478 1.720 1.00 89.19 96 LEU A N 1
ATOM 801 C CA . LEU A 1 96 ? -12.943 0.270 2.539 1.00 89.19 96 LEU A CA 1
ATOM 802 C C . LEU A 1 96 ? -14.372 -0.061 2.976 1.00 89.19 96 LEU A C 1
ATOM 804 O O . LEU A 1 96 ? -15.009 0.669 3.746 1.00 89.19 96 LEU A O 1
ATOM 808 N N . PHE A 1 97 ? -14.845 -1.233 2.553 1.00 89.06 97 PHE A N 1
ATOM 809 C CA . PHE A 1 97 ? -16.076 -1.829 3.061 1.00 89.06 97 PHE A CA 1
ATOM 810 C C . PHE A 1 97 ? -15.786 -2.598 4.346 1.00 89.06 97 PHE A C 1
ATOM 812 O O . PHE A 1 97 ? -15.175 -3.666 4.336 1.00 89.06 97 PHE A O 1
ATOM 819 N N . VAL A 1 98 ? -16.233 -2.046 5.470 1.00 88.00 98 VAL A N 1
ATOM 820 C CA . VAL A 1 98 ? -15.960 -2.589 6.802 1.00 88.00 98 VAL A CA 1
ATOM 821 C C . VAL A 1 98 ? -17.260 -3.071 7.423 1.00 88.00 98 VAL A C 1
ATOM 823 O O . VAL A 1 98 ? -18.327 -2.511 7.195 1.00 88.00 98 VAL A O 1
ATOM 826 N N . SER A 1 99 ? -17.186 -4.126 8.228 1.00 86.50 99 SER A N 1
ATOM 827 C CA . SER A 1 99 ? -18.303 -4.549 9.066 1.00 86.50 99 SER A CA 1
ATOM 828 C C . SER A 1 99 ? -17.787 -4.944 10.442 1.00 86.50 99 SER A C 1
ATOM 830 O O . SER A 1 99 ? -16.824 -5.699 10.568 1.00 86.50 99 SER A O 1
ATOM 832 N N . PHE A 1 100 ? -18.426 -4.424 11.487 1.00 83.88 100 PHE A N 1
ATOM 833 C CA . PHE A 1 100 ? -18.095 -4.775 12.863 1.00 83.88 100 PHE A CA 1
ATOM 834 C C . PHE A 1 100 ? -18.969 -5.946 13.300 1.00 83.88 100 PHE A C 1
ATOM 836 O O . PHE A 1 100 ? -20.191 -5.827 13.369 1.00 83.88 100 PHE A O 1
ATOM 843 N N . ARG A 1 101 ? -18.343 -7.085 13.598 1.00 82.38 101 ARG A N 1
ATOM 844 C CA . ARG A 1 101 ? -19.023 -8.288 14.089 1.00 82.38 101 ARG A CA 1
ATOM 845 C C . ARG A 1 101 ? -18.390 -8.736 15.399 1.00 82.38 101 ARG A C 1
ATOM 847 O O . ARG A 1 101 ? -17.174 -8.670 15.551 1.00 82.38 101 ARG A O 1
ATOM 854 N N . LYS A 1 102 ? -19.213 -9.208 16.338 1.00 77.44 102 LYS A N 1
ATOM 855 C CA . LYS A 1 102 ? -18.722 -9.925 17.521 1.00 77.44 102 LYS A CA 1
ATOM 856 C C . LYS A 1 102 ? -18.354 -11.344 17.085 1.00 77.44 102 LYS A C 1
ATOM 858 O O . LYS A 1 102 ? -19.185 -12.032 16.502 1.00 77.44 102 LYS A O 1
ATOM 863 N N . GLY A 1 103 ? -17.120 -11.763 17.334 1.00 74.25 103 GLY A N 1
ATOM 864 C CA . GLY A 1 103 ? -16.633 -13.085 16.952 1.00 74.25 103 GLY A CA 1
ATOM 865 C C . GLY A 1 103 ? -15.150 -13.249 17.264 1.00 74.25 103 GLY A C 1
ATOM 866 O O . GLY A 1 103 ? -14.460 -12.274 17.556 1.00 74.25 103 GLY A O 1
ATOM 867 N N . ILE A 1 104 ? -14.675 -14.490 17.219 1.00 70.12 104 ILE A N 1
ATOM 868 C CA . ILE A 1 104 ? -13.260 -14.821 17.397 1.00 70.12 104 ILE A CA 1
ATOM 869 C C . ILE A 1 104 ? -12.579 -14.711 16.030 1.00 70.12 104 ILE A C 1
ATOM 871 O O . ILE A 1 104 ? -13.110 -15.196 15.027 1.00 70.12 104 ILE A O 1
ATOM 875 N N . VAL A 1 105 ? -11.416 -14.058 15.980 1.00 72.06 105 VAL A N 1
ATOM 876 C CA . VAL A 1 105 ? -10.586 -14.028 14.770 1.00 72.06 105 VAL A CA 1
ATOM 877 C C . VAL A 1 105 ? -10.152 -15.461 14.460 1.00 72.06 105 VAL A C 1
ATOM 879 O O . VAL A 1 105 ? -9.651 -16.160 15.340 1.00 72.06 105 VAL A O 1
ATOM 882 N N . ARG A 1 106 ? -10.383 -15.914 13.222 1.00 72.75 106 ARG A N 1
ATOM 883 C CA . ARG A 1 106 ? -9.957 -17.247 12.767 1.00 72.75 106 ARG A CA 1
ATOM 884 C C . ARG A 1 106 ? -8.438 -17.410 12.956 1.00 72.75 106 ARG A C 1
ATOM 886 O O . ARG A 1 106 ? -7.724 -16.412 12.856 1.00 72.75 106 ARG A O 1
ATOM 893 N N . PRO A 1 107 ? -7.939 -18.632 13.220 1.00 69.44 107 PRO A N 1
ATOM 894 C CA . PRO A 1 107 ? -6.505 -18.865 13.346 1.00 69.44 107 PRO A CA 1
ATOM 895 C C . PRO A 1 107 ? -5.785 -18.428 12.070 1.00 69.44 107 PRO A C 1
ATOM 897 O O . PRO A 1 107 ? -6.267 -18.669 10.963 1.00 69.44 107 PRO A O 1
ATOM 900 N N . PHE A 1 108 ? -4.653 -17.756 12.259 1.00 66.88 108 PHE A N 1
ATOM 901 C CA . PHE A 1 108 ? -3.824 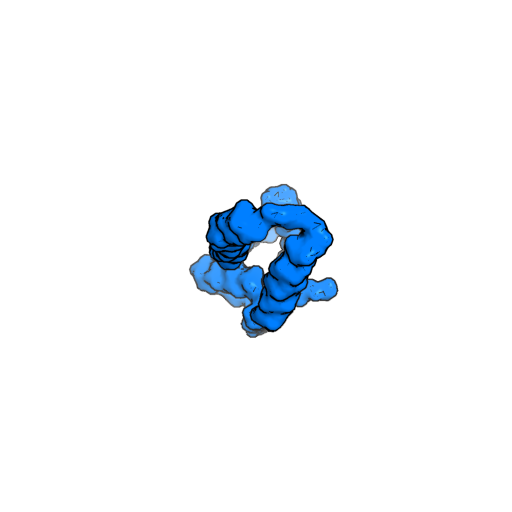-17.221 11.187 1.00 66.88 108 PHE A CA 1
ATOM 902 C C . PHE A 1 108 ? -3.431 -18.322 10.183 1.00 66.88 108 PHE A C 1
ATOM 904 O O . PHE A 1 108 ? -3.074 -19.431 10.583 1.00 66.88 108 PHE A O 1
ATOM 911 N N . LYS A 1 109 ? -3.504 -18.012 8.884 1.00 68.25 109 LYS A N 1
ATOM 912 C CA . LYS A 1 109 ? -3.082 -18.881 7.777 1.00 68.25 109 LYS A CA 1
ATOM 913 C C . LYS A 1 109 ? -2.019 -18.134 6.977 1.00 68.25 109 LYS A C 1
ATOM 915 O O . LYS A 1 109 ? -2.269 -17.002 6.570 1.00 68.25 109 LYS A O 1
ATOM 920 N N . GLU A 1 110 ? -0.865 -18.762 6.755 1.00 62.94 110 GLU A N 1
ATOM 921 C CA . GLU A 1 110 ? 0.166 -18.188 5.888 1.00 62.94 110 GLU A CA 1
ATOM 922 C C . GLU A 1 110 ? -0.374 -18.030 4.454 1.00 62.94 110 GLU A C 1
ATOM 924 O O . GLU A 1 110 ? -1.047 -18.942 3.951 1.00 62.94 110 GLU A O 1
ATOM 929 N N . PRO A 1 111 ? -0.128 -16.881 3.799 1.00 61.38 111 PRO A N 1
ATOM 930 C CA . PRO A 1 111 ? -0.539 -16.663 2.422 1.00 61.38 111 PRO A CA 1
ATOM 931 C C . PRO A 1 111 ? 0.192 -17.618 1.476 1.00 61.38 111 PRO A C 1
ATOM 933 O O . PRO A 1 111 ? 1.293 -18.093 1.758 1.00 61.38 111 PRO A O 1
ATOM 936 N N . GLU A 1 112 ? -0.425 -17.907 0.330 1.00 65.44 112 GLU A N 1
ATOM 937 C CA . GLU A 1 112 ? 0.200 -18.760 -0.677 1.00 65.44 112 GLU A CA 1
ATOM 938 C C . GLU A 1 112 ? 1.491 -18.130 -1.216 1.00 65.44 112 GLU A C 1
ATOM 940 O O . GLU A 1 112 ? 1.615 -16.912 -1.345 1.00 65.44 112 GLU A O 1
ATOM 945 N N . TYR A 1 113 ? 2.466 -18.972 -1.571 1.00 56.59 113 TYR A N 1
ATOM 946 C CA . TYR A 1 113 ? 3.813 -18.536 -1.958 1.00 56.59 113 TYR A CA 1
ATOM 947 C C . TYR A 1 113 ? 3.828 -17.503 -3.105 1.00 56.59 113 TYR A C 1
ATOM 949 O O . TYR A 1 113 ? 4.713 -16.646 -3.139 1.00 56.59 113 TYR A O 1
ATOM 957 N N . PHE A 1 114 ? 2.841 -17.545 -4.007 1.00 58.66 114 PHE A N 1
ATOM 958 C CA . PHE A 1 114 ? 2.738 -16.667 -5.179 1.00 58.66 114 PHE A CA 1
ATOM 959 C C . PHE A 1 114 ? 1.927 -15.383 -4.949 1.00 58.66 114 PHE A C 1
ATOM 961 O O . PHE A 1 114 ? 1.808 -14.565 -5.861 1.00 58.66 114 PHE A O 1
ATOM 968 N N . ASP A 1 115 ? 1.400 -15.170 -3.745 1.00 70.44 115 ASP A N 1
ATOM 969 C CA . ASP A 1 115 ? 0.586 -14.004 -3.427 1.00 70.44 115 ASP A CA 1
ATOM 970 C C . ASP A 1 115 ? 1.438 -12.858 -2.863 1.00 70.44 115 ASP A C 1
ATOM 972 O O . ASP A 1 115 ? 1.642 -12.703 -1.655 1.00 70.44 115 ASP A O 1
ATOM 976 N N . ILE A 1 116 ? 1.977 -12.053 -3.779 1.00 71.00 116 ILE A N 1
ATOM 977 C CA . ILE A 1 116 ? 2.820 -10.896 -3.451 1.00 71.00 116 ILE A CA 1
ATOM 978 C C . ILE A 1 116 ? 2.028 -9.878 -2.615 1.00 71.00 116 ILE A C 1
ATOM 980 O O . ILE A 1 116 ? 2.560 -9.322 -1.659 1.00 71.00 116 ILE A O 1
ATOM 984 N N . VAL A 1 117 ? 0.743 -9.667 -2.918 1.00 71.12 117 VAL A N 1
ATOM 985 C CA . VAL A 1 117 ? -0.096 -8.683 -2.218 1.00 71.12 117 VAL A CA 1
ATOM 986 C C . VAL A 1 117 ? -0.328 -9.102 -0.770 1.00 71.12 117 VAL A C 1
ATOM 988 O O . VAL A 1 117 ? -0.123 -8.294 0.138 1.00 71.12 117 VAL A O 1
ATOM 991 N N . ALA A 1 118 ? -0.702 -10.361 -0.531 1.00 73.50 118 ALA A N 1
ATOM 992 C CA . ALA A 1 118 ? -0.931 -10.832 0.830 1.00 73.50 118 ALA A CA 1
ATOM 993 C C . ALA A 1 118 ? 0.350 -10.832 1.671 1.00 73.50 118 ALA A C 1
ATOM 995 O O . ALA A 1 118 ? 0.283 -10.521 2.859 1.00 73.50 118 ALA A O 1
ATOM 996 N N . ARG A 1 119 ? 1.516 -11.098 1.067 1.00 77.56 119 ARG A N 1
ATOM 997 C CA . ARG A 1 119 ? 2.812 -11.017 1.756 1.00 77.56 119 ARG A CA 1
ATOM 998 C C . ARG A 1 119 ? 3.128 -9.600 2.232 1.00 77.56 119 ARG A C 1
ATOM 1000 O O . ARG A 1 119 ? 3.541 -9.422 3.376 1.00 77.56 119 ARG A O 1
ATOM 1007 N N . GLU A 1 120 ? 2.901 -8.599 1.385 1.00 77.31 120 GLU A N 1
ATOM 1008 C CA . GLU A 1 120 ? 3.127 -7.197 1.750 1.00 77.31 120 GLU A CA 1
ATOM 1009 C C . GLU A 1 120 ? 2.160 -6.727 2.847 1.00 77.31 120 GLU A C 1
ATOM 1011 O O . GLU A 1 120 ? 2.572 -6.088 3.817 1.00 77.31 120 GLU A O 1
ATOM 1016 N N . VAL A 1 121 ? 0.875 -7.089 2.742 1.00 77.25 121 VAL A N 1
ATOM 1017 C CA . VAL A 1 121 ? -0.133 -6.767 3.769 1.00 77.25 121 VAL A CA 1
ATOM 1018 C C . VAL A 1 121 ? 0.184 -7.460 5.088 1.00 77.25 121 VAL A C 1
ATOM 1020 O O . VAL A 1 121 ? 0.087 -6.828 6.138 1.00 77.25 121 VAL A O 1
ATOM 1023 N N . GLN A 1 122 ? 0.603 -8.725 5.053 1.00 81.00 122 GLN A N 1
ATOM 1024 C CA . GLN A 1 122 ? 1.024 -9.452 6.246 1.00 81.00 122 GLN A CA 1
ATOM 1025 C C . GLN A 1 122 ? 2.230 -8.777 6.909 1.00 81.00 122 GLN A C 1
ATOM 1027 O O . GLN A 1 122 ? 2.178 -8.491 8.102 1.00 81.00 122 GLN A O 1
ATOM 1032 N N . GLY A 1 123 ? 3.278 -8.460 6.142 1.00 78.00 123 GLY A N 1
ATOM 1033 C CA . GLY A 1 123 ? 4.469 -7.794 6.674 1.00 78.00 123 GLY A CA 1
ATOM 1034 C C . GLY A 1 123 ? 4.143 -6.454 7.337 1.00 78.00 123 GLY A C 1
ATOM 1035 O O . GLY A 1 123 ? 4.640 -6.151 8.422 1.00 78.00 123 GLY A O 1
ATOM 1036 N N . ALA A 1 124 ? 3.248 -5.673 6.732 1.00 78.25 124 ALA A N 1
ATOM 1037 C CA . ALA A 1 124 ? 2.793 -4.416 7.310 1.00 78.25 124 ALA A CA 1
ATOM 1038 C C . ALA A 1 124 ? 1.907 -4.617 8.561 1.00 78.25 124 ALA A C 1
ATOM 1040 O O . ALA A 1 124 ? 2.043 -3.876 9.535 1.00 78.25 124 ALA A O 1
ATOM 1041 N N . MET A 1 125 ? 1.040 -5.635 8.581 1.00 80.38 125 MET A N 1
ATOM 1042 C CA . MET A 1 125 ? 0.201 -5.989 9.737 1.00 80.38 125 MET A CA 1
ATOM 1043 C C . MET A 1 125 ? 1.036 -6.417 10.948 1.00 80.38 125 MET A C 1
ATOM 1045 O O . MET A 1 125 ? 0.777 -5.963 12.068 1.00 80.38 125 MET A O 1
ATOM 1049 N N . ASP A 1 126 ? 2.054 -7.246 10.717 1.00 80.56 126 ASP A N 1
ATOM 1050 C CA . ASP A 1 126 ? 2.977 -7.721 11.750 1.00 80.56 126 ASP A CA 1
ATOM 1051 C C . ASP A 1 126 ? 3.809 -6.569 12.334 1.00 80.56 126 ASP A C 1
ATOM 1053 O O . ASP A 1 126 ? 4.033 -6.509 13.547 1.00 80.56 126 ASP A O 1
ATOM 1057 N N . ALA A 1 127 ? 4.213 -5.613 11.492 1.00 77.12 127 ALA A N 1
ATOM 1058 C CA . ALA A 1 127 ? 4.958 -4.435 11.923 1.00 77.12 127 ALA A CA 1
ATOM 1059 C C . ALA A 1 127 ? 4.104 -3.462 12.763 1.00 77.12 127 ALA A C 1
ATOM 1061 O O . ALA A 1 127 ? 4.529 -3.048 13.849 1.00 77.12 127 ALA A O 1
ATOM 1062 N N . ASP A 1 128 ? 2.900 -3.117 12.288 1.00 75.06 128 ASP A N 1
ATOM 1063 C CA . ASP A 1 128 ? 2.132 -1.981 12.816 1.00 75.06 128 ASP A CA 1
ATOM 1064 C C . ASP A 1 128 ? 0.949 -2.359 13.719 1.00 75.06 128 ASP A C 1
ATOM 1066 O O . ASP A 1 128 ? 0.674 -1.639 14.688 1.00 75.06 128 ASP A O 1
ATOM 1070 N N . LEU A 1 129 ? 0.215 -3.441 13.424 1.00 78.75 129 LEU A N 1
ATOM 1071 C CA . LEU A 1 129 ? -1.045 -3.752 14.111 1.00 78.75 129 LEU A CA 1
ATOM 1072 C C . LEU A 1 129 ? -0.832 -4.588 15.382 1.00 78.75 129 LEU A C 1
ATOM 1074 O O . LEU A 1 129 ? -1.534 -4.358 16.369 1.00 78.75 129 LEU A O 1
ATOM 1078 N N . LYS A 1 130 ? 0.128 -5.528 15.381 1.00 75.81 130 LYS A N 1
ATOM 1079 C CA . LYS A 1 130 ? 0.482 -6.405 16.526 1.00 75.81 130 LYS A CA 1
ATOM 1080 C C . LYS A 1 130 ? -0.726 -7.065 17.221 1.00 75.81 130 LYS A C 1
ATOM 1082 O O . LYS A 1 130 ? -0.728 -7.260 18.437 1.00 75.81 130 LYS A O 1
ATOM 1087 N N . ARG A 1 131 ? -1.784 -7.380 16.468 1.00 75.12 131 ARG A N 1
ATOM 1088 C CA . ARG A 1 131 ? -3.008 -8.055 16.943 1.00 75.12 131 ARG A CA 1
ATOM 1089 C C . ARG A 1 131 ? -3.272 -9.292 16.091 1.00 75.12 131 ARG A C 1
ATOM 1091 O O . ARG A 1 131 ? -2.841 -9.302 14.946 1.00 75.12 131 ARG A O 1
ATOM 1098 N N . PRO A 1 132 ? -3.993 -10.308 16.596 1.00 77.50 132 PRO A N 1
ATOM 1099 C CA . PRO A 1 132 ? -4.369 -11.452 15.775 1.00 77.50 132 PRO A CA 1
ATOM 1100 C C . PRO A 1 132 ? -5.244 -11.002 14.598 1.00 77.50 132 PRO A C 1
ATOM 1102 O O . PRO A 1 132 ? -6.241 -10.302 14.792 1.00 77.50 132 PRO A O 1
ATOM 1105 N N . PHE A 1 133 ? -4.876 -11.419 13.389 1.00 78.19 133 PHE A N 1
ATOM 1106 C CA . PHE A 1 133 ? -5.597 -11.129 12.152 1.00 78.19 133 PHE A CA 1
ATOM 1107 C C . PHE A 1 133 ? -5.708 -12.385 11.280 1.00 78.19 133 PHE A C 1
ATOM 1109 O O . PHE A 1 133 ? -4.977 -13.359 11.455 1.00 78.19 133 PHE A O 1
ATOM 1116 N N . PHE A 1 134 ? -6.645 -12.353 10.336 1.00 80.50 134 PHE A N 1
ATOM 1117 C CA . PHE A 1 134 ? -6.834 -13.388 9.326 1.00 80.50 134 PHE A CA 1
ATOM 1118 C C . PHE A 1 134 ? -7.002 -12.709 7.968 1.00 80.50 134 PHE A C 1
ATOM 1120 O O . PHE A 1 134 ? -7.876 -11.851 7.830 1.00 80.50 134 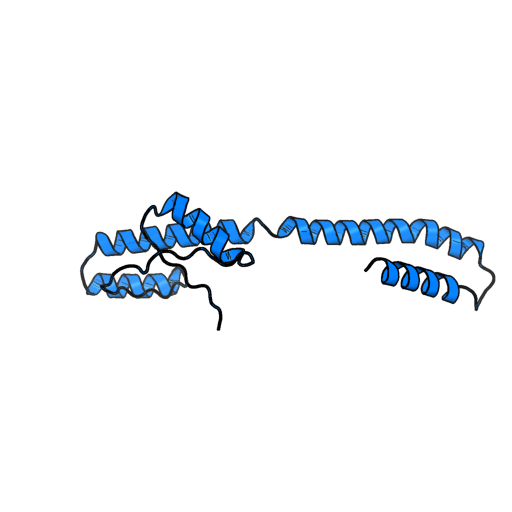PHE A O 1
ATOM 1127 N N . LEU A 1 135 ? -6.182 -13.091 6.988 1.00 78.94 135 LEU A N 1
ATOM 1128 C CA . LEU A 1 135 ? -6.273 -12.609 5.610 1.00 78.94 135 LEU A CA 1
ATOM 1129 C C . LEU A 1 135 ? -6.915 -13.687 4.737 1.00 78.94 135 LEU A C 1
ATOM 1131 O O . LEU A 1 135 ? -6.530 -14.853 4.791 1.00 78.94 135 LEU A O 1
ATOM 1135 N N . ASP A 1 136 ? -7.900 -13.282 3.941 1.00 77.69 136 ASP A N 1
ATOM 1136 C CA . ASP A 1 136 ? -8.561 -14.121 2.945 1.00 77.69 136 ASP A CA 1
ATOM 1137 C C . ASP A 1 136 ? -8.346 -13.464 1.580 1.00 77.69 136 ASP A C 1
ATOM 1139 O O . ASP A 1 136 ? -8.994 -12.463 1.279 1.00 77.69 136 ASP A O 1
ATOM 1143 N N . ASN A 1 137 ? -7.379 -13.960 0.803 1.00 73.81 137 ASN A N 1
ATOM 1144 C CA . ASN A 1 137 ? -7.094 -13.464 -0.550 1.00 73.81 137 ASN A CA 1
ATOM 1145 C C . ASN A 1 137 ? -7.445 -14.497 -1.630 1.00 73.81 137 ASN A C 1
ATOM 1147 O O . ASN A 1 137 ? -6.855 -14.525 -2.707 1.00 73.81 137 ASN A O 1
ATOM 1151 N N . ASN A 1 138 ? -8.398 -15.384 -1.334 1.00 66.44 138 ASN A N 1
ATOM 1152 C CA . ASN A 1 138 ? -8.914 -16.294 -2.340 1.00 66.44 138 ASN A CA 1
ATOM 1153 C C . ASN A 1 138 ? -9.862 -15.511 -3.259 1.00 66.44 138 ASN A C 1
ATOM 1155 O O . ASN A 1 138 ? -11.029 -15.288 -2.928 1.00 66.44 138 ASN A O 1
ATOM 1159 N N . ILE A 1 139 ? -9.334 -15.032 -4.382 1.00 53.66 139 ILE A N 1
ATOM 1160 C CA . ILE A 1 139 ? -10.142 -14.448 -5.451 1.00 53.66 139 ILE A CA 1
ATOM 1161 C C . ILE A 1 139 ? -10.867 -15.625 -6.113 1.00 53.66 139 ILE A C 1
ATOM 1163 O O . ILE A 1 139 ? -10.224 -16.466 -6.738 1.00 53.66 139 ILE A O 1
ATOM 1167 N N . GLY A 1 140 ? -12.178 -15.728 -5.885 1.00 39.91 140 GLY A N 1
ATOM 1168 C CA . GLY A 1 140 ? -13.034 -16.708 -6.563 1.00 39.91 140 GLY A CA 1
ATOM 1169 C C . GLY A 1 140 ? -13.083 -16.496 -8.070 1.00 39.91 140 GLY A C 1
ATOM 1170 O O . GLY A 1 140 ? -13.022 -15.320 -8.498 1.00 39.91 140 GLY A O 1
#

Sequence (140 aa):
MFEKARDLFERIAQWSDKHSPQTLFARALIIIVVPMLLLQALSAWWFYSQRGDNVTNRLAILLVRDLRLLISLRSDFPDDEHRNWILRRSAQDLLLFVSFRKGIVRPFKEPEYFDIVAREVQGAMDADLKRPFFLDNNIG